Protein AF-A0A2T4JP70-F1 (afdb_monomer)

Solvent-accessible surface area (backbone atoms only — not comparable to full-atom values): 4199 Å² total; per-residue (Å²): 134,86,79,76,76,71,50,86,66,53,74,68,59,31,52,52,43,44,53,53,50,52,52,55,52,48,57,38,44,76,74,75,46,75,78,50,76,64,58,52,52,55,49,51,31,42,42,70,22,74,33,52,74,68,56,50,50,52,52,52,52,54,53,53,55,55,63,57,70,75,108

Secondary structure (DSSP, 8-state):
---PPP----HHHHHHHHHHHHHHHHHHHHTT----HHHHHHHHHHHHTSS-HHHHHHHHHHHHHHHHTT-

Sequence (71 aa):
MRIENPVTIQPQQRAERSRMLASAVASQRIEGLELDAQSKRDFHALEGGELSASELRARLLSRYSRAGASR

Mean predicted aligned error: 6.94 Å

pLDDT: mean 84.99, std 16.07, range [40.53, 97.94]

Radius of gyration: 14.02 Å; Cα contacts (8 Å, |Δi|>4): 32; chains: 1; bounding box: 36×31×32 Å

Organism: NCBI:txid1188249

InterPro domains:
  IPR033788 Antitoxin VbhA-like [cd11586] (11-64)
  IPR041535 Antitoxin VbhA [PF18495] (17-63)
  IPR043038 Antitoxin VbhA domain superfamily [G3DSA:1.10.8.1050] (8-67)

Nearest PDB structures (foldseek):
  5nh2-assembly1_B  TM=8.797E-01  e=3.582E-01  Bartonella henselae str. Houston-1
  5eu0-assembly1_B  TM=8.795E-01  e=3.582E-01  Bartonella rochalimae ATCC BAA-1498
  9bcx-assembly1_6  TM=4.080E-01  e=6.686E+00  Saccharomyces cerevisiae

Foldseek 3Di:
DDPPPQQPDDPVRLVVLVVVVVVVQVVCVVVVHHDDPVRVVQSVCCSVSVDPPVRSVVVVVVVVVVVVVVD

Structure (mmCIF, N/CA/C/O backbone):
data_AF-A0A2T4JP70-F1
#
_entry.id   AF-A0A2T4JP70-F1
#
loop_
_atom_site.group_PDB
_atom_site.id
_atom_site.type_symbol
_atom_site.label_atom_id
_atom_site.label_alt_id
_atom_site.label_comp_id
_atom_site.label_asym_id
_atom_site.label_entity_id
_atom_site.label_seq_id
_atom_site.pdbx_PDB_ins_code
_atom_site.Cartn_x
_atom_site.Cartn_y
_atom_site.Cartn_z
_atom_site.occupancy
_atom_site.B_iso_or_equiv
_atom_site.auth_seq_id
_atom_site.auth_comp_id
_atom_site.auth_asym_id
_atom_site.auth_atom_id
_atom_site.pdbx_PDB_model_num
ATOM 1 N N . MET A 1 1 ? -5.221 -22.799 -18.469 1.00 40.53 1 MET A N 1
ATOM 2 C CA . MET A 1 1 ? -4.678 -21.980 -17.366 1.00 40.53 1 MET A CA 1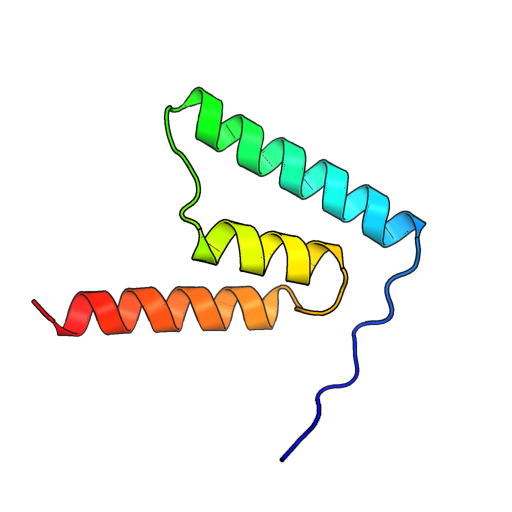
ATOM 3 C C . MET A 1 1 ? -3.903 -20.836 -18.010 1.00 40.53 1 MET A C 1
ATOM 5 O O . MET A 1 1 ? -2.879 -21.105 -18.620 1.00 40.53 1 MET A O 1
ATOM 9 N N . ARG A 1 2 ? -4.455 -19.614 -18.054 1.00 44.78 2 ARG A N 1
ATOM 10 C CA . ARG A 1 2 ? -3.745 -18.461 -18.639 1.00 44.78 2 ARG A CA 1
ATOM 11 C C . ARG A 1 2 ? -2.751 -17.965 -17.594 1.00 44.78 2 ARG A C 1
ATOM 13 O O . ARG A 1 2 ? -3.170 -17.526 -16.532 1.00 44.78 2 ARG A O 1
ATOM 20 N N . ILE A 1 3 ? -1.463 -18.123 -17.873 1.00 46.16 3 ILE A N 1
ATOM 21 C CA . ILE A 1 3 ? -0.400 -17.462 -17.120 1.00 46.16 3 ILE A CA 1
ATOM 22 C C . ILE A 1 3 ? -0.414 -16.027 -17.643 1.00 46.16 3 ILE A C 1
ATOM 24 O O . ILE A 1 3 ? -0.058 -15.793 -18.797 1.00 46.16 3 ILE A O 1
ATOM 28 N N . GLU A 1 4 ? -0.968 -15.098 -16.866 1.00 51.22 4 GLU A N 1
ATOM 29 C CA . GLU A 1 4 ? -0.892 -13.679 -17.208 1.00 51.22 4 GLU A CA 1
ATOM 30 C C . GLU A 1 4 ? 0.590 -13.283 -17.241 1.00 51.22 4 GLU A C 1
ATOM 32 O O . GLU A 1 4 ? 1.359 -13.648 -16.352 1.00 51.22 4 GLU A O 1
ATOM 37 N N . ASN A 1 5 ? 1.013 -12.628 -18.325 1.00 50.62 5 ASN A N 1
ATOM 38 C CA . ASN A 1 5 ? 2.394 -12.188 -18.491 1.00 50.62 5 ASN A CA 1
ATOM 39 C C . ASN A 1 5 ? 2.788 -11.307 -17.296 1.00 50.62 5 ASN A C 1
ATOM 41 O O . ASN A 1 5 ? 2.050 -10.363 -17.000 1.00 50.62 5 ASN A O 1
ATOM 45 N N . PRO A 1 6 ? 3.941 -11.548 -16.643 1.00 57.62 6 PRO A N 1
ATOM 46 C CA . PRO A 1 6 ? 4.412 -10.664 -15.586 1.00 57.62 6 PRO A CA 1
ATOM 47 C C . PRO A 1 6 ? 4.513 -9.240 -16.137 1.00 57.62 6 PRO A C 1
ATOM 49 O O . PRO A 1 6 ? 5.078 -9.020 -17.217 1.00 57.62 6 PRO A O 1
ATOM 52 N N . VAL A 1 7 ? 3.954 -8.267 -15.410 1.00 66.06 7 VAL A N 1
ATOM 53 C CA . VAL A 1 7 ? 4.071 -6.860 -15.791 1.00 66.06 7 VAL A CA 1
ATOM 54 C C . VAL A 1 7 ? 5.527 -6.479 -15.578 1.00 66.06 7 VAL A C 1
ATOM 56 O O . VAL A 1 7 ? 5.951 -6.161 -14.470 1.00 66.06 7 VAL A O 1
ATOM 59 N N . THR A 1 8 ? 6.315 -6.541 -16.649 1.00 72.44 8 THR A N 1
ATOM 60 C CA . THR A 1 8 ? 7.714 -6.122 -16.611 1.00 72.44 8 THR A CA 1
ATOM 61 C C . THR A 1 8 ? 7.733 -4.612 -16.416 1.00 72.44 8 THR A C 1
ATOM 63 O O . THR A 1 8 ? 7.509 -3.847 -17.352 1.00 72.44 8 THR A O 1
ATOM 66 N N . ILE A 1 9 ? 7.938 -4.184 -15.174 1.00 78.00 9 ILE A N 1
ATOM 67 C CA . ILE A 1 9 ? 8.070 -2.777 -14.809 1.00 78.00 9 ILE A CA 1
ATOM 68 C C . ILE A 1 9 ? 9.533 -2.372 -14.819 1.00 78.00 9 ILE A C 1
ATOM 70 O O . ILE A 1 9 ? 10.407 -3.063 -14.294 1.00 78.00 9 ILE A O 1
ATOM 74 N N . GLN A 1 10 ? 9.797 -1.212 -15.405 1.00 88.06 10 GLN A N 1
ATOM 75 C CA . GLN A 1 10 ? 11.131 -0.637 -15.401 1.00 88.06 10 GLN A CA 1
ATOM 76 C C . GLN A 1 10 ? 11.516 -0.214 -13.971 1.00 88.06 10 GLN A C 1
ATOM 78 O O . GLN A 1 10 ? 10.641 0.170 -13.188 1.00 88.06 10 GLN A O 1
ATOM 83 N N . PRO A 1 11 ? 12.813 -0.208 -13.611 1.00 86.81 11 PRO A N 1
ATOM 84 C CA . PRO A 1 11 ? 13.262 0.183 -12.271 1.00 86.81 11 PRO A CA 1
ATOM 85 C C . PRO A 1 11 ? 12.746 1.556 -11.813 1.00 86.81 11 PRO A C 1
ATOM 87 O O . PRO A 1 11 ? 12.391 1.728 -10.649 1.00 86.81 11 PRO A O 1
ATOM 90 N N . GLN A 1 12 ? 12.644 2.516 -12.736 1.00 88.50 12 GLN A N 1
ATOM 91 C CA . GLN A 1 12 ? 12.094 3.850 -12.471 1.00 88.50 12 GLN A CA 1
ATOM 92 C C . GLN A 1 12 ? 10.609 3.783 -12.082 1.00 88.50 12 GLN A C 1
ATOM 94 O O . GLN A 1 12 ? 10.211 4.332 -11.058 1.00 88.50 12 GLN A O 1
ATOM 99 N N . GLN A 1 13 ? 9.810 3.018 -12.829 1.00 86.56 13 GLN A N 1
ATOM 100 C CA . GLN A 1 13 ? 8.386 2.809 -12.542 1.00 86.56 13 GLN A CA 1
ATOM 101 C C . GLN A 1 13 ? 8.180 2.097 -11.201 1.00 86.56 13 GLN A C 1
ATOM 103 O O . GLN A 1 13 ? 7.244 2.404 -10.462 1.00 86.56 13 GLN A O 1
ATOM 108 N N . ARG A 1 14 ? 9.068 1.157 -10.856 1.00 89.38 14 ARG A N 1
ATOM 109 C CA . ARG A 1 14 ? 9.067 0.504 -9.543 1.00 89.38 14 ARG A CA 1
ATOM 110 C C . ARG A 1 14 ? 9.338 1.504 -8.418 1.00 89.38 14 ARG A C 1
ATOM 112 O O . ARG A 1 14 ? 8.618 1.493 -7.424 1.00 89.38 14 ARG A O 1
ATOM 119 N N . ALA A 1 15 ? 10.326 2.385 -8.577 1.00 89.56 15 ALA A N 1
ATOM 120 C CA . ALA A 1 15 ? 10.644 3.412 -7.584 1.00 89.56 15 ALA A CA 1
ATOM 121 C C . ALA A 1 15 ? 9.485 4.407 -7.382 1.00 89.56 15 ALA A C 1
ATOM 123 O O . ALA A 1 15 ? 9.152 4.750 -6.246 1.00 89.56 15 ALA A O 1
ATOM 124 N N . GLU A 1 16 ? 8.827 4.825 -8.465 1.00 91.56 16 GLU A N 1
ATOM 125 C CA . GLU A 1 16 ? 7.638 5.685 -8.405 1.00 91.56 16 GLU A CA 1
ATOM 126 C C . GLU A 1 16 ? 6.479 5.006 -7.668 1.00 91.56 16 GLU A C 1
ATOM 128 O O . GLU A 1 16 ? 5.892 5.595 -6.756 1.00 91.56 16 GLU A O 1
ATOM 133 N N . ARG A 1 17 ? 6.190 3.740 -7.999 1.00 90.94 17 ARG A N 1
ATOM 134 C CA . ARG A 1 17 ? 5.173 2.941 -7.298 1.00 90.94 17 ARG A CA 1
ATOM 135 C C . ARG A 1 17 ? 5.498 2.776 -5.820 1.00 90.94 17 ARG A C 1
ATOM 137 O O . ARG A 1 17 ? 4.610 2.953 -4.992 1.00 90.94 17 ARG A O 1
ATOM 144 N N . SER A 1 18 ? 6.754 2.484 -5.492 1.00 93.38 18 SER A N 1
ATOM 145 C CA . SER A 1 18 ? 7.226 2.345 -4.113 1.00 93.38 18 SER A CA 1
ATOM 146 C C . SER A 1 18 ? 6.967 3.619 -3.308 1.00 93.38 18 SER A C 1
ATOM 148 O O . SER A 1 18 ? 6.342 3.574 -2.248 1.00 93.38 18 SER A O 1
ATOM 150 N N . ARG A 1 19 ? 7.337 4.786 -3.858 1.00 95.44 19 ARG A N 1
ATOM 151 C CA . ARG A 1 19 ? 7.086 6.088 -3.222 1.00 95.44 19 ARG A CA 1
ATOM 152 C C . ARG A 1 19 ? 5.590 6.346 -3.022 1.00 95.44 19 ARG A C 1
ATOM 154 O O . ARG A 1 19 ? 5.190 6.787 -1.945 1.00 95.44 19 ARG A O 1
ATOM 161 N N . MET A 1 20 ? 4.770 6.063 -4.032 1.00 94.38 20 MET A N 1
ATOM 162 C CA . MET A 1 20 ? 3.318 6.235 -3.952 1.00 94.38 20 MET A CA 1
ATOM 163 C C . MET A 1 20 ? 2.700 5.342 -2.865 1.00 94.38 20 MET A C 1
ATOM 165 O O . MET A 1 20 ? 1.930 5.826 -2.036 1.00 94.38 20 MET A O 1
ATOM 169 N N . LEU A 1 21 ? 3.060 4.055 -2.833 1.00 94.25 21 LEU A N 1
ATOM 170 C CA . LEU A 1 21 ? 2.559 3.106 -1.836 1.00 94.25 21 LEU A CA 1
ATOM 171 C C . LEU A 1 21 ? 3.025 3.472 -0.425 1.00 94.25 21 LEU A C 1
ATOM 173 O O . LEU A 1 21 ? 2.216 3.454 0.501 1.00 94.25 21 LEU A O 1
ATOM 177 N N . ALA A 1 22 ? 4.288 3.869 -0.259 1.00 95.12 22 ALA A N 1
ATOM 178 C CA . ALA A 1 22 ? 4.816 4.323 1.023 1.00 95.12 22 ALA A CA 1
ATOM 179 C C . ALA A 1 22 ? 4.044 5.539 1.556 1.00 95.12 22 ALA A C 1
ATOM 181 O O . ALA A 1 22 ? 3.660 5.552 2.725 1.00 95.12 22 ALA A O 1
ATOM 182 N N . SER A 1 23 ? 3.752 6.520 0.694 1.00 96.88 23 SER A N 1
ATOM 183 C CA . SER A 1 23 ? 2.935 7.682 1.061 1.00 96.88 23 SER A CA 1
ATOM 184 C C . SER A 1 23 ? 1.521 7.271 1.469 1.00 96.88 23 SER A C 1
ATOM 186 O O . SER A 1 23 ? 1.030 7.725 2.498 1.00 96.88 23 SER A O 1
ATOM 188 N N . ALA A 1 24 ? 0.876 6.387 0.702 1.00 94.56 24 ALA A N 1
ATOM 189 C CA . ALA A 1 24 ? -0.474 5.921 1.009 1.00 94.56 24 ALA A CA 1
ATOM 190 C C . ALA A 1 24 ? -0.532 5.187 2.359 1.00 94.56 24 ALA A C 1
ATOM 192 O O . ALA A 1 24 ? -1.429 5.445 3.159 1.00 94.56 24 ALA A O 1
ATOM 193 N N . VAL A 1 25 ? 0.444 4.316 2.642 1.00 95.44 25 VAL A N 1
ATOM 194 C CA . VAL A 1 25 ? 0.548 3.604 3.927 1.00 95.44 25 VAL A CA 1
ATOM 195 C C . VAL A 1 25 ? 0.819 4.570 5.076 1.00 95.44 25 VAL A C 1
ATOM 197 O O . VAL A 1 25 ? 0.206 4.435 6.132 1.00 95.44 25 VAL A O 1
ATOM 200 N N . ALA A 1 26 ? 1.697 5.557 4.884 1.00 96.06 26 ALA A N 1
ATOM 201 C CA . ALA A 1 26 ? 1.962 6.577 5.894 1.00 96.06 26 ALA A CA 1
ATOM 202 C C . ALA A 1 26 ? 0.692 7.365 6.249 1.00 96.06 26 ALA A C 1
ATOM 204 O O . ALA A 1 26 ? 0.418 7.557 7.431 1.00 96.06 26 ALA A O 1
ATOM 205 N N . SER A 1 27 ? -0.122 7.738 5.255 1.00 97.38 27 SER A N 1
ATOM 206 C CA . SER A 1 27 ? -1.413 8.393 5.495 1.00 97.38 27 SER A CA 1
ATOM 207 C C . SER A 1 27 ? -2.355 7.532 6.337 1.00 97.38 27 SER A C 1
ATOM 209 O O . SER A 1 27 ? -2.960 8.048 7.265 1.00 97.38 27 SER A O 1
ATOM 211 N N . GLN A 1 28 ? -2.441 6.221 6.082 1.00 96.69 28 GLN A N 1
ATOM 212 C CA . GLN A 1 28 ? -3.270 5.334 6.912 1.00 96.69 28 GLN A CA 1
ATOM 213 C C . GLN A 1 28 ? -2.744 5.234 8.351 1.00 96.69 28 GLN A C 1
ATOM 215 O O . GLN A 1 28 ? -3.519 5.272 9.301 1.00 96.69 28 GLN A O 1
ATOM 220 N N . ARG A 1 29 ? -1.420 5.170 8.522 1.00 96.88 29 ARG A N 1
ATOM 221 C CA . ARG A 1 29 ? -0.786 5.092 9.846 1.00 96.88 29 ARG A CA 1
ATOM 222 C C . ARG A 1 29 ? -0.998 6.335 10.695 1.00 96.88 29 ARG A C 1
ATOM 224 O O . ARG A 1 29 ? -1.141 6.206 11.906 1.00 96.88 29 ARG A O 1
ATOM 231 N N . ILE A 1 30 ? -1.020 7.516 10.077 1.00 97.94 30 ILE A N 1
ATOM 232 C CA . ILE A 1 30 ? -1.336 8.778 10.764 1.00 97.94 30 ILE A CA 1
ATOM 233 C C . ILE A 1 30 ? -2.737 8.712 11.389 1.00 97.94 30 ILE A C 1
ATOM 235 O O . ILE A 1 30 ? -2.922 9.177 12.508 1.00 97.94 30 ILE A O 1
ATOM 239 N N . GLU A 1 31 ? -3.680 8.049 10.720 1.00 97.44 31 GLU A N 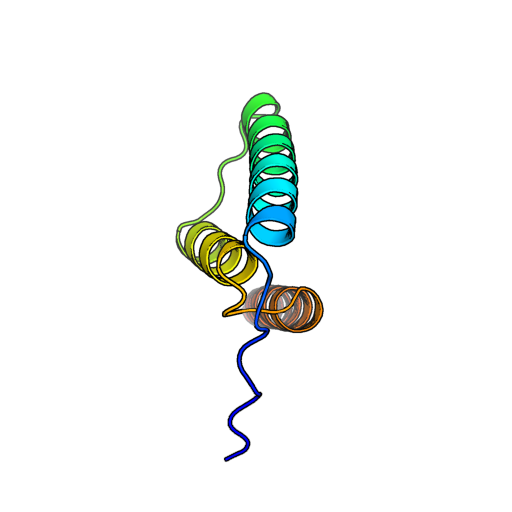1
ATOM 240 C CA . GLU A 1 31 ? -5.043 7.805 11.214 1.00 97.44 31 GLU A CA 1
ATOM 241 C C . GLU A 1 31 ? -5.134 6.618 12.200 1.00 97.44 31 GLU A C 1
ATOM 243 O O . GLU A 1 31 ? -6.224 6.180 12.565 1.00 97.44 31 GLU A O 1
ATOM 248 N N . GLY A 1 32 ? -3.999 6.042 12.616 1.00 97.56 32 GLY A N 1
ATOM 249 C CA . GLY A 1 32 ? -3.955 4.867 13.492 1.00 97.56 32 GLY A CA 1
ATOM 250 C C . GLY A 1 32 ? -4.382 3.558 12.817 1.00 97.56 32 GLY A C 1
ATOM 251 O O . GLY A 1 32 ? -4.634 2.567 13.504 1.00 97.56 32 GLY A O 1
ATOM 252 N N . LEU A 1 33 ? -4.469 3.531 11.484 1.00 96.69 33 LEU A N 1
ATOM 253 C CA . LEU A 1 33 ? -4.837 2.348 10.713 1.00 96.69 33 LEU A CA 1
ATOM 254 C C . LEU A 1 33 ? -3.593 1.578 10.264 1.00 96.69 33 LEU A C 1
ATOM 256 O O . LEU A 1 33 ? -2.616 2.139 9.767 1.00 96.69 33 LEU A O 1
ATOM 260 N N . GLU A 1 34 ? -3.660 0.254 10.373 1.00 95.00 34 GLU A N 1
ATOM 261 C CA . GLU A 1 34 ? -2.609 -0.655 9.924 1.00 95.00 34 GLU A CA 1
ATOM 262 C C . GLU A 1 34 ? -3.128 -1.592 8.837 1.00 95.00 34 GLU A C 1
ATOM 264 O O . GLU A 1 34 ? -4.246 -2.107 8.898 1.00 95.00 34 GLU A O 1
ATOM 269 N N . LEU A 1 35 ? -2.279 -1.861 7.844 1.00 92.31 35 LEU A N 1
ATOM 270 C CA . LEU A 1 35 ? -2.580 -2.876 6.843 1.00 92.31 35 LEU A CA 1
ATOM 271 C C . LEU A 1 35 ? -2.482 -4.274 7.461 1.00 92.31 35 LEU A C 1
ATOM 273 O O . LEU A 1 35 ? -1.485 -4.621 8.110 1.00 92.31 35 LEU A O 1
ATOM 277 N N . ASP A 1 36 ? -3.482 -5.106 7.178 1.00 93.62 36 ASP A N 1
ATOM 278 C CA . ASP A 1 36 ? -3.428 -6.529 7.486 1.00 93.62 36 ASP A CA 1
ATOM 279 C C . ASP A 1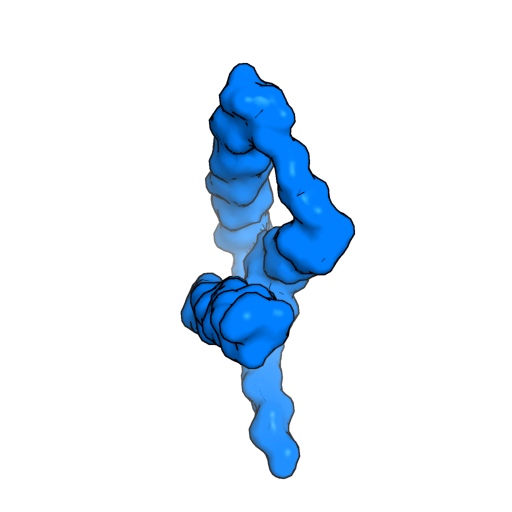 36 ? -2.318 -7.235 6.685 1.00 93.62 36 ASP A C 1
ATOM 281 O O . ASP A 1 36 ? -1.829 -6.743 5.661 1.00 93.62 36 ASP A O 1
ATOM 285 N N . ALA A 1 37 ? -1.916 -8.418 7.153 1.00 93.88 37 ALA A N 1
ATOM 286 C CA . ALA A 1 37 ? -0.814 -9.172 6.560 1.00 93.88 37 ALA A CA 1
ATOM 287 C C . ALA A 1 37 ? -1.040 -9.516 5.078 1.00 93.88 37 ALA A C 1
ATOM 289 O O . ALA A 1 37 ? -0.082 -9.546 4.305 1.00 93.88 37 ALA A O 1
ATOM 290 N N . GLN A 1 38 ? -2.287 -9.760 4.667 1.00 93.94 38 G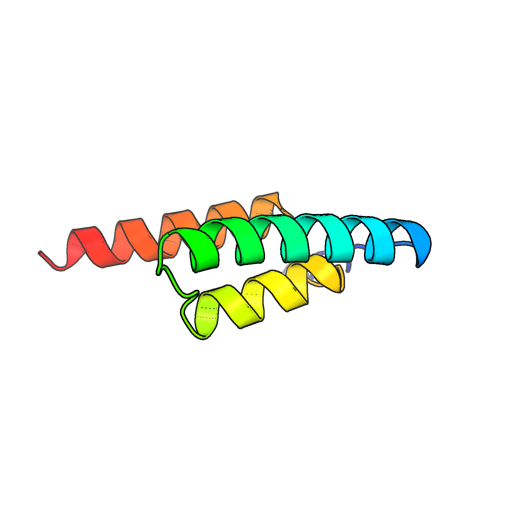LN A N 1
ATOM 291 C CA . GLN A 1 38 ? -2.593 -10.071 3.276 1.00 93.94 38 GLN A CA 1
ATOM 292 C C . GLN A 1 38 ? -2.485 -8.819 2.402 1.00 93.94 38 GLN A C 1
ATOM 294 O O . GLN A 1 38 ? -1.830 -8.866 1.365 1.00 93.94 38 GLN A O 1
ATOM 299 N N . SER A 1 39 ? -3.017 -7.685 2.864 1.00 93.31 39 SER A N 1
ATOM 300 C CA . SER A 1 39 ? -2.890 -6.401 2.162 1.00 93.31 39 SER A CA 1
ATOM 301 C C . SER A 1 39 ? -1.425 -5.966 2.008 1.00 93.31 39 SER A C 1
ATOM 303 O O . SER A 1 39 ? -1.045 -5.481 0.945 1.00 93.31 39 SER A O 1
ATOM 305 N N . LYS A 1 40 ? -0.573 -6.211 3.019 1.00 94.69 40 LYS A N 1
ATOM 306 C CA . LYS A 1 40 ? 0.884 -5.973 2.935 1.00 94.69 40 LYS A CA 1
ATOM 307 C C . LYS A 1 40 ? 1.536 -6.790 1.811 1.00 94.69 40 LYS A C 1
ATOM 309 O O . LYS A 1 40 ? 2.313 -6.246 1.031 1.00 94.69 40 LYS A O 1
ATOM 314 N N . ARG A 1 41 ? 1.193 -8.078 1.692 1.00 95.25 41 ARG A N 1
ATOM 315 C CA . ARG A 1 41 ? 1.701 -8.949 0.616 1.00 95.25 41 ARG A CA 1
ATOM 316 C C . ARG A 1 41 ? 1.238 -8.495 -0.764 1.00 95.25 41 ARG A C 1
ATOM 318 O O . ARG A 1 41 ? 2.051 -8.419 -1.679 1.00 95.25 41 ARG A O 1
ATOM 325 N N . ASP A 1 42 ? -0.041 -8.162 -0.903 1.00 94.62 42 ASP A N 1
ATOM 326 C CA . ASP A 1 42 ? -0.591 -7.719 -2.185 1.00 94.62 42 ASP A CA 1
ATOM 327 C C . ASP A 1 42 ? 0.024 -6.377 -2.640 1.00 94.62 42 ASP A C 1
ATOM 329 O O . ASP A 1 42 ? 0.265 -6.180 -3.831 1.00 94.62 42 A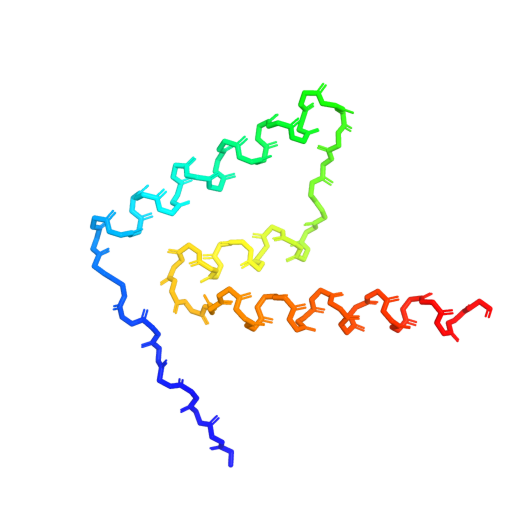SP A O 1
ATOM 333 N N . PHE A 1 43 ? 0.359 -5.478 -1.707 1.00 94.12 43 PHE A N 1
ATOM 334 C CA . PHE A 1 43 ? 1.058 -4.225 -2.021 1.00 94.12 43 PHE A CA 1
ATOM 335 C C . PHE A 1 43 ? 2.500 -4.464 -2.486 1.00 94.12 43 PHE A C 1
ATOM 337 O O . PHE A 1 43 ? 2.927 -3.839 -3.455 1.00 94.12 43 PHE A O 1
ATOM 344 N N . HIS A 1 44 ? 3.228 -5.400 -1.868 1.00 93.69 44 HIS A N 1
ATOM 345 C CA . HIS A 1 44 ? 4.559 -5.790 -2.349 1.00 93.69 44 HIS A CA 1
ATOM 346 C C . HIS A 1 44 ? 4.516 -6.443 -3.735 1.00 93.69 44 HIS A C 1
ATOM 348 O O . HIS A 1 44 ? 5.364 -6.146 -4.573 1.00 93.69 44 HIS A O 1
ATOM 354 N N . ALA A 1 45 ? 3.508 -7.272 -4.016 1.00 93.12 45 ALA A N 1
ATOM 355 C CA . ALA A 1 45 ? 3.323 -7.852 -5.345 1.00 93.12 45 ALA A CA 1
ATOM 356 C C . ALA A 1 45 ? 3.023 -6.767 -6.403 1.00 93.12 45 ALA A C 1
ATOM 358 O O . ALA A 1 45 ? 3.563 -6.807 -7.510 1.00 93.12 45 ALA A O 1
ATOM 359 N N 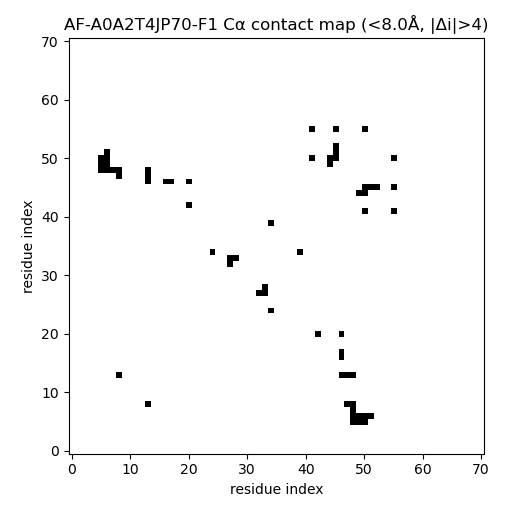. LEU A 1 46 ? 2.221 -5.751 -6.052 1.00 92.50 46 LEU A N 1
ATOM 360 C CA . LEU A 1 46 ? 1.950 -4.599 -6.924 1.00 92.50 46 LEU A CA 1
ATOM 361 C C . LEU A 1 46 ? 3.212 -3.763 -7.192 1.00 92.50 46 LEU A C 1
ATOM 363 O O . LEU A 1 46 ? 3.459 -3.330 -8.324 1.00 92.50 46 LEU A O 1
ATOM 367 N N . GLU A 1 47 ? 4.014 -3.539 -6.152 1.00 92.75 47 GLU A N 1
ATOM 368 C CA . GLU A 1 47 ? 5.303 -2.853 -6.237 1.00 92.75 47 GLU A CA 1
ATOM 369 C C . GLU A 1 47 ? 6.295 -3.621 -7.121 1.00 92.75 47 GLU A C 1
ATOM 371 O O . GLU A 1 47 ? 6.999 -3.004 -7.917 1.00 92.75 47 GLU A O 1
ATOM 376 N N . GLY A 1 48 ? 6.333 -4.952 -7.008 1.00 89.56 48 GLY A N 1
ATOM 377 C CA . GLY A 1 48 ? 7.200 -5.837 -7.790 1.00 89.56 48 GLY A CA 1
ATOM 378 C C . GLY A 1 48 ? 6.746 -6.073 -9.233 1.00 89.56 48 GLY A C 1
ATOM 379 O O . GLY A 1 48 ? 7.526 -6.585 -10.029 1.00 89.56 48 GLY A O 1
ATOM 380 N N . GLY A 1 49 ? 5.519 -5.676 -9.591 1.00 89.12 49 GLY A N 1
ATOM 381 C CA . GLY A 1 49 ? 4.942 -5.931 -10.918 1.00 89.12 49 GLY A CA 1
ATOM 382 C C . GLY A 1 49 ? 4.395 -7.350 -11.096 1.00 89.12 49 GLY A C 1
ATOM 383 O O . GLY A 1 49 ? 3.943 -7.705 -12.181 1.00 89.12 49 GLY A O 1
ATOM 384 N N . GLU A 1 50 ? 4.386 -8.141 -10.024 1.00 91.94 50 GLU A N 1
ATOM 385 C CA . GLU A 1 50 ? 3.749 -9.461 -9.956 1.00 91.94 50 GLU A CA 1
ATOM 386 C C . GLU A 1 50 ? 2.218 -9.357 -9.901 1.00 91.94 50 GLU A C 1
ATOM 388 O O . GLU A 1 50 ? 1.517 -10.334 -10.148 1.00 91.94 50 GLU A O 1
ATOM 393 N N . LEU A 1 51 ? 1.705 -8.173 -9.554 1.00 92.44 51 LEU A N 1
ATOM 394 C CA . LEU A 1 51 ? 0.286 -7.857 -9.491 1.00 92.44 51 LEU A CA 1
ATOM 395 C C . LEU A 1 51 ? 0.014 -6.531 -10.207 1.00 92.44 51 LEU A C 1
ATOM 397 O O . LEU A 1 51 ? 0.703 -5.534 -9.986 1.00 92.44 51 LEU A O 1
ATOM 401 N N . SER A 1 52 ? -1.014 -6.482 -11.046 1.00 90.75 52 SER A N 1
ATOM 402 C CA . SER A 1 52 ? -1.536 -5.231 -11.598 1.00 90.75 52 SER A CA 1
ATOM 403 C C . SER A 1 52 ? -2.520 -4.554 -10.634 1.00 90.75 52 SER A C 1
ATOM 405 O O . SER A 1 52 ? -3.110 -5.175 -9.749 1.00 90.75 52 SER A O 1
ATOM 407 N N . ALA A 1 53 ? -2.762 -3.253 -10.827 1.00 90.38 53 ALA A N 1
ATOM 408 C CA . ALA A 1 53 ? -3.751 -2.522 -10.030 1.00 90.38 53 ALA A CA 1
ATOM 409 C C . ALA A 1 53 ? -5.180 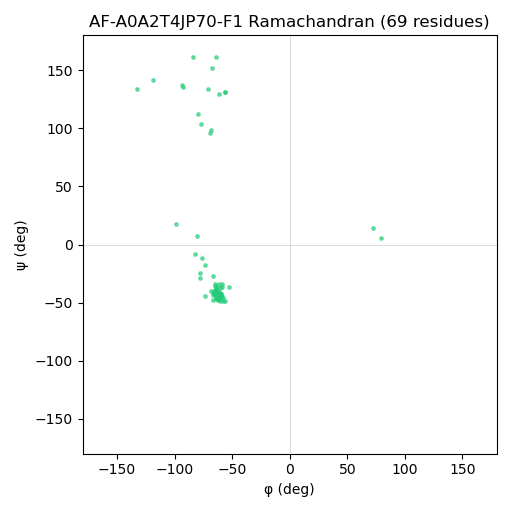-3.081 -10.206 1.00 90.38 53 ALA A C 1
ATOM 411 O O . ALA A 1 53 ? -5.962 -3.108 -9.254 1.00 90.38 53 ALA A O 1
ATOM 412 N N . SER A 1 54 ? -5.513 -3.559 -11.409 1.00 93.31 54 SER A N 1
ATOM 413 C CA . SER A 1 54 ? -6.809 -4.174 -11.717 1.00 93.31 54 SER A CA 1
ATOM 414 C C . SER A 1 54 ? -6.999 -5.496 -10.975 1.00 93.31 54 SER A C 1
ATOM 416 O O . SER A 1 54 ? -8.055 -5.721 -10.382 1.00 93.31 54 SER A O 1
ATOM 418 N N . GLU A 1 55 ? -5.970 -6.344 -10.941 1.00 93.69 55 GLU A N 1
ATOM 419 C CA . GLU A 1 55 ? -6.000 -7.597 -10.182 1.00 93.69 55 GLU A CA 1
ATOM 420 C C . GLU A 1 55 ? -6.059 -7.342 -8.674 1.00 93.69 55 GLU A C 1
ATOM 422 O O . GLU A 1 55 ? -6.849 -7.983 -7.980 1.00 93.69 55 GLU A O 1
ATOM 427 N N . LEU A 1 56 ? -5.296 -6.367 -8.161 1.00 93.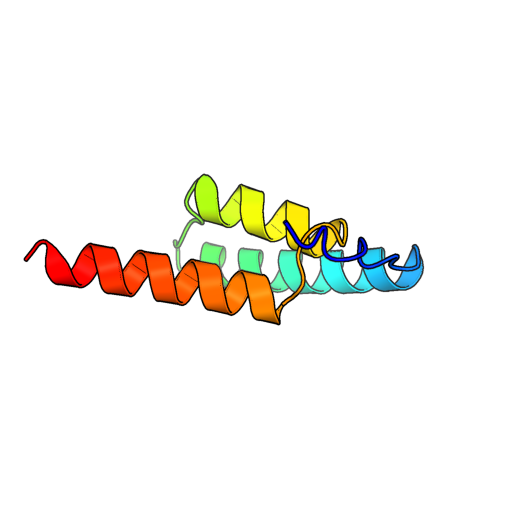38 56 LEU A N 1
ATOM 428 C CA . LEU A 1 56 ? -5.393 -5.948 -6.761 1.00 93.38 56 LEU A CA 1
ATOM 429 C C . LEU A 1 56 ? -6.828 -5.537 -6.412 1.00 93.38 56 LEU A C 1
ATOM 431 O O . LEU A 1 56 ? -7.393 -6.009 -5.424 1.00 93.38 56 LEU A O 1
ATOM 435 N N . ARG A 1 57 ? -7.449 -4.698 -7.249 1.00 93.50 57 ARG A N 1
ATOM 436 C CA . ARG A 1 57 ? -8.845 -4.280 -7.071 1.00 93.50 57 ARG A CA 1
ATOM 437 C C . ARG A 1 57 ? -9.789 -5.484 -7.049 1.00 93.50 57 ARG A C 1
ATOM 439 O O . ARG A 1 57 ? -10.636 -5.567 -6.160 1.00 93.50 57 ARG A O 1
ATOM 446 N N . ALA A 1 58 ? -9.638 -6.422 -7.983 1.00 93.81 58 ALA A N 1
ATOM 447 C CA . ALA A 1 58 ? -10.463 -7.628 -8.039 1.00 93.81 58 ALA A CA 1
ATOM 448 C C . ALA A 1 58 ? -10.307 -8.503 -6.780 1.00 93.81 58 ALA A C 1
ATOM 450 O O . ALA A 1 58 ? -11.311 -8.979 -6.236 1.00 93.81 58 ALA A O 1
ATOM 451 N N . ARG A 1 59 ? -9.078 -8.663 -6.264 1.00 93.00 59 ARG A N 1
ATOM 452 C CA . ARG A 1 59 ? -8.797 -9.390 -5.011 1.00 93.00 59 ARG A CA 1
ATOM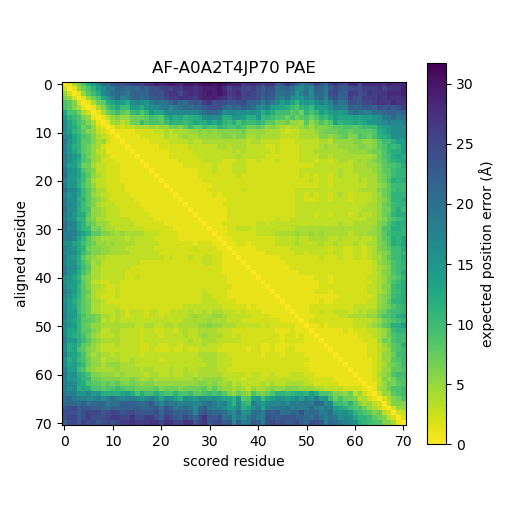 453 C C . ARG A 1 59 ? -9.475 -8.734 -3.812 1.00 93.00 59 ARG A C 1
ATOM 455 O O . ARG A 1 59 ? -10.148 -9.423 -3.044 1.00 93.00 59 ARG A O 1
ATOM 462 N N . LEU A 1 60 ? -9.355 -7.412 -3.676 1.00 91.44 60 LEU A N 1
ATOM 463 C CA . LEU A 1 60 ? -9.977 -6.661 -2.582 1.00 91.44 60 LEU A CA 1
ATOM 464 C C . LEU A 1 60 ? -11.504 -6.798 -2.608 1.00 91.44 60 LEU A C 1
ATOM 466 O O . LEU A 1 60 ? -12.104 -7.157 -1.594 1.00 91.44 60 LEU A O 1
ATOM 470 N N . LEU A 1 61 ? -12.134 -6.595 -3.769 1.00 92.12 61 LEU A N 1
ATOM 471 C CA . LEU A 1 61 ? -13.587 -6.739 -3.922 1.00 92.12 61 LEU A CA 1
ATOM 472 C C . LEU A 1 61 ? -14.063 -8.162 -3.605 1.00 92.12 61 LEU A C 1
ATOM 474 O O . LEU A 1 61 ? -15.060 -8.346 -2.906 1.00 92.12 61 LEU A O 1
ATOM 478 N N . SER A 1 62 ? -13.327 -9.178 -4.057 1.00 90.75 62 SER A N 1
ATOM 479 C CA . SER A 1 62 ? -13.641 -10.583 -3.768 1.00 90.75 62 SER A CA 1
ATOM 480 C C . SER A 1 62 ? -13.539 -10.902 -2.272 1.00 90.75 62 SER A C 1
ATOM 482 O O . SER A 1 62 ? -14.352 -11.651 -1.731 1.00 90.75 62 SER A O 1
ATOM 484 N N . ARG A 1 63 ? -12.564 -10.309 -1.574 1.00 88.12 63 ARG A N 1
ATOM 485 C CA . ARG A 1 63 ? -12.369 -10.500 -0.131 1.00 88.12 63 ARG A CA 1
ATOM 486 C C . ARG A 1 63 ? -13.515 -9.902 0.682 1.00 88.12 63 ARG A C 1
ATOM 488 O O . ARG A 1 63 ? -14.058 -10.574 1.556 1.00 88.12 63 ARG A O 1
ATOM 495 N N . TYR A 1 64 ? -13.901 -8.664 0.383 1.00 83.31 64 TYR A N 1
ATOM 496 C CA . TYR A 1 64 ? -14.949 -7.977 1.142 1.00 83.31 64 TYR A CA 1
ATOM 497 C C . TYR A 1 64 ? -16.363 -8.439 0.776 1.00 83.31 64 TYR A C 1
ATOM 499 O O . TYR A 1 64 ? -17.224 -8.469 1.650 1.00 83.31 64 TYR A O 1
ATOM 507 N N . SER A 1 65 ? -16.600 -8.885 -0.463 1.00 83.81 65 SER A N 1
ATOM 508 C CA . SER A 1 65 ? -17.872 -9.528 -0.828 1.00 83.81 65 SER A CA 1
ATOM 509 C C . SER A 1 65 ? -18.073 -10.864 -0.105 1.00 83.81 65 SER A C 1
ATOM 511 O O . SER A 1 65 ? -19.153 -11.114 0.422 1.00 83.81 65 SER A O 1
ATOM 513 N N . ARG A 1 66 ? -17.024 -11.692 0.018 1.00 67.62 66 ARG A N 1
ATOM 514 C CA . ARG A 1 66 ? -17.074 -12.931 0.815 1.00 67.62 66 ARG A CA 1
ATOM 515 C C . ARG A 1 66 ? -17.254 -12.674 2.311 1.00 67.62 66 ARG A C 1
ATOM 517 O O . ARG A 1 66 ? -18.022 -13.381 2.949 1.00 67.62 66 ARG A O 1
ATOM 524 N N . ALA A 1 67 ? -16.590 -11.658 2.861 1.00 61.34 67 ALA A N 1
ATOM 525 C CA . ALA A 1 67 ? -16.735 -11.294 4.272 1.00 61.34 67 ALA A CA 1
ATOM 526 C C . ALA A 1 67 ? -18.140 -10.759 4.620 1.00 61.34 67 ALA A C 1
ATOM 528 O O . ALA A 1 67 ? -18.577 -10.889 5.762 1.00 61.34 67 ALA A O 1
ATOM 529 N N . GLY A 1 68 ? -18.849 -10.169 3.650 1.00 55.47 68 GLY A N 1
ATOM 530 C CA . GLY A 1 68 ? -20.239 -9.731 3.804 1.00 55.47 68 GLY A CA 1
ATOM 531 C C . GLY A 1 68 ? -21.270 -10.862 3.722 1.00 55.47 68 GLY A C 1
ATOM 532 O O . GLY A 1 68 ? -22.338 -10.729 4.300 1.00 55.47 68 GLY A O 1
ATOM 533 N N . ALA A 1 69 ? -20.949 -11.977 3.056 1.00 52.78 69 ALA A N 1
ATOM 534 C CA . ALA A 1 69 ? -21.849 -13.125 2.891 1.00 52.78 69 ALA A CA 1
ATOM 535 C C . ALA A 1 69 ? -21.872 -14.089 4.096 1.00 52.78 69 ALA A C 1
ATOM 537 O O . ALA A 1 69 ? -22.672 -15.018 4.125 1.00 52.78 69 ALA A O 1
ATOM 538 N N . SER A 1 70 ? -20.981 -13.894 5.072 1.00 50.59 70 SER A N 1
ATOM 539 C CA . SER A 1 70 ? -20.928 -14.664 6.324 1.00 50.59 70 SER A CA 1
ATOM 540 C C . SER A 1 70 ? -21.592 -13.947 7.509 1.00 50.59 70 SER A C 1
ATOM 542 O O . SER A 1 70 ? -21.313 -14.306 8.652 1.00 50.59 70 SER A O 1
ATOM 544 N N . ARG A 1 71 ? -22.427 -12.931 7.255 1.00 44.09 71 ARG A N 1
ATOM 545 C CA . ARG A 1 71 ? -23.276 -12.284 8.267 1.00 44.09 71 ARG A CA 1
ATOM 546 C C . ARG A 1 71 ? -24.743 -12.572 8.012 1.00 44.09 71 ARG A C 1
ATOM 548 O O . ARG A 1 71 ? -25.128 -12.562 6.823 1.00 44.09 71 ARG A O 1
#